Protein 6DVU (pdb70)

B-factor: mean 32.56, std 14.16, range [13.33, 102.21]

Secondary structure (DSSP, 8-state):
-HHHHHHHHHHHHHHHHHHHHHHHHHHHHHHHHHHHHHHHHHHHHHHHT--/-HHHHHHHHHHHHHHHHHHHHHHHHHHHHHHHHHHHHHHHHHHHHHHHHHHH-

Organism: Homo sapiens (NCBI:txid9606)

Sequence (104 aa):
SSALDKLKEFGNTLEDKARELISRRIKQSELSAKMREWFSETFQKVKEKLKIDVSSALDKLKEFGNTLEDKARELISRIKQSELSAKMREWFSETFQKVKEKLKI

Structure (mmCIF, N/CA/C/O backbone):
data_6DVU
#
_entry.id   6DVU
#
_cell.length_a   29.541
_cell.length_b   46.739
_cell.length_c   33.880
_cell.angle_alpha   90.00
_cell.angle_beta   95.16
_cell.angle_gamma   90.00
#
_symmetry.space_group_name_H-M   'P 1 21 1'
#
loop_
_entity.id
_entity.type
_entity.pdbx_description
1 polymer 'Apolipoprotein C-I'
2 water water
#
loop_
_atom_site.group_PDB
_atom_site.id
_atom_site.type_symbol
_atom_site.label_atom_id
_atom_site.label_alt_id
_atom_site.label_comp_id
_atom_site.label_asym_id
_atom_site.label_entity_id
_atom_site.label_seq_id
_atom_site.pdbx_PDB_ins_code
_atom_site.Cartn_x
_atom_site.Cartn_y
_atom_site.Cartn_z
_atom_site.occupancy
_atom_site.B_iso_or_equiv
_atom_site.auth_seq_id
_atom_site.auth_comp_id
_atom_site.auth_asym_id
_atom_site.auth_atom_id
_atom_site.pdbx_PDB_model_num
ATOM 1 N N . SER A 1 31 ? 38.748 2.990 62.868 1.00 64.46 5 SER A N 1
ATOM 2 C CA . SER A 1 31 ? 38.817 3.785 61.608 1.00 55.60 5 SER A CA 1
ATOM 3 C C . SER A 1 31 ? 37.812 3.302 60.558 1.00 55.17 5 SER A C 1
ATOM 4 O O . SER A 1 31 ? 37.955 3.596 59.366 1.00 46.87 5 SER A O 1
ATOM 7 N N . SER A 1 32 ? 36.780 2.594 61.012 1.00 53.80 6 SER A N 1
ATOM 8 C CA . SER A 1 32 ? 35.781 1.992 60.128 1.00 52.09 6 SER A CA 1
ATOM 9 C C . SER A 1 32 ? 34.952 3.012 59.355 1.00 41.38 6 SER A C 1
ATOM 10 O O . SER A 1 32 ? 34.821 2.902 58.136 1.00 44.00 6 SER A O 1
ATOM 13 N N . ALA A 1 33 ? 34.383 3.989 60.060 1.00 31.73 7 ALA A N 1
ATOM 14 C CA . ALA A 1 33 ? 33.582 5.029 59.408 1.00 39.22 7 ALA A CA 1
ATOM 15 C C . ALA A 1 33 ? 34.427 5.874 58.442 1.00 40.47 7 ALA A C 1
ATOM 16 O O . ALA A 1 33 ? 33.907 6.365 57.437 1.00 43.77 7 ALA A O 1
ATOM 18 N N . LEU A 1 34 ? 35.718 6.042 58.749 1.00 37.73 8 LEU A N 1
ATOM 19 C CA . LEU A 1 34 ? 36.618 6.837 57.903 1.00 34.56 8 LEU A CA 1
ATOM 20 C C . LEU A 1 34 ? 36.929 6.166 56.559 1.00 35.05 8 LEU A C 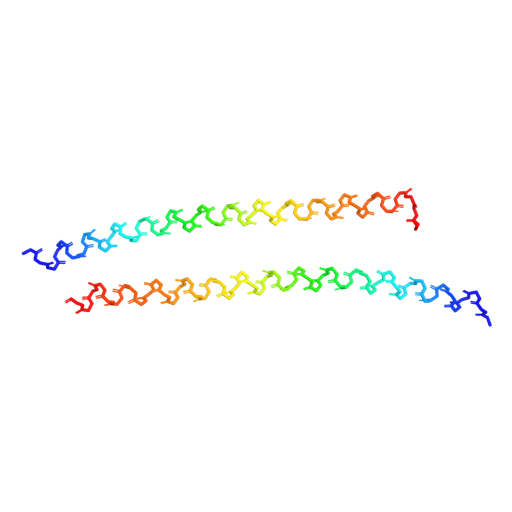1
ATOM 21 O O . LEU A 1 34 ? 36.712 6.757 55.504 1.00 30.85 8 LEU A O 1
ATOM 26 N N . ASP A 1 35 ? 37.399 4.926 56.593 1.00 34.82 9 ASP A N 1
ATOM 27 C CA . ASP A 1 35 ? 37.741 4.210 55.345 1.00 48.34 9 ASP A CA 1
ATOM 28 C C . ASP A 1 35 ? 36.500 3.940 54.497 1.00 40.31 9 ASP A C 1
ATOM 29 O O . ASP A 1 35 ? 36.591 3.795 53.286 1.00 43.03 9 ASP A O 1
ATOM 34 N N . LYS A 1 36 ? 35.341 3.864 55.148 1.00 49.84 10 LYS A N 1
ATOM 35 C CA . LYS A 1 36 ? 34.069 3.737 54.442 1.00 49.83 10 LYS A CA 1
ATOM 36 C C . LYS A 1 36 ? 33.782 5.029 53.665 1.00 47.17 10 LYS A C 1
ATOM 37 O O . LYS A 1 36 ? 33.325 4.993 52.515 1.00 38.37 10 LYS A O 1
ATOM 43 N N . LEU A 1 37 ? 34.059 6.167 54.300 1.00 38.72 11 LEU A N 1
ATOM 44 C CA . LEU A 1 37 ? 33.854 7.452 53.662 1.00 38.31 11 LEU A CA 1
ATOM 45 C C . LEU A 1 37 ? 34.870 7.673 52.534 1.00 35.11 11 LEU A C 1
ATOM 46 O O . LEU A 1 37 ? 34.573 8.375 51.561 1.00 29.72 11 LEU A O 1
ATOM 51 N N . LYS A 1 38 ? 36.066 7.092 52.672 1.00 34.73 12 LYS A N 1
ATOM 52 C CA . LYS A 1 38 ? 37.135 7.287 51.683 1.00 34.34 12 LYS A CA 1
ATOM 53 C C . LYS A 1 38 ? 36.825 6.549 50.391 1.00 35.11 12 LYS A C 1
ATOM 54 O O . LYS A 1 38 ? 37.121 7.034 49.308 1.00 32.13 12 LYS A O 1
ATOM 60 N N . GLU A 1 39 ? 36.236 5.368 50.526 1.00 35.26 13 GLU A N 1
ATOM 61 C CA . GLU A 1 39 ? 35.778 4.583 49.386 1.00 37.95 13 GLU A CA 1
ATOM 62 C C . GLU A 1 39 ? 34.654 5.291 48.657 1.00 30.56 13 GLU A C 1
ATOM 63 O O . GLU A 1 39 ? 34.588 5.289 47.420 1.00 28.84 13 GLU A O 1
ATOM 69 N N . PHE A 1 40 ? 33.768 5.864 49.459 1.00 26.80 14 PHE A N 1
ATOM 70 C CA . PHE A 1 40 ? 32.644 6.669 49.015 1.00 27.42 14 PHE A CA 1
ATOM 71 C C . PHE A 1 40 ? 33.094 7.862 48.174 1.00 26.74 14 PHE A C 1
ATOM 72 O O . PHE A 1 40 ? 32.575 8.076 47.071 1.00 24.85 14 PHE A O 1
ATOM 80 N N . GLY A 1 41 ? 34.068 8.617 48.689 1.00 25.62 15 GLY A N 1
ATOM 81 C CA . GLY A 1 41 ? 34.657 9.748 47.957 1.00 25.42 15 GLY A CA 1
ATOM 82 C C . GLY A 1 41 ? 35.252 9.353 46.612 1.00 30.20 15 GLY A C 1
ATOM 83 O O . GLY A 1 41 ? 35.047 10.039 45.586 1.00 25.14 15 GLY A O 1
ATOM 84 N N . ASN A 1 42 ? 35.962 8.224 46.596 1.00 30.27 16 ASN A N 1
ATOM 85 C CA . ASN A 1 42 ? 36.544 7.684 45.366 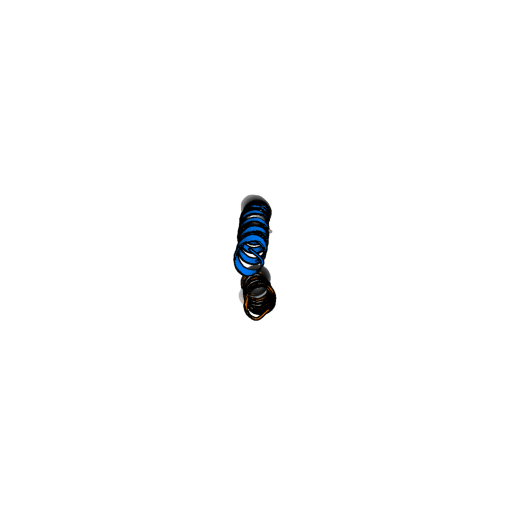1.00 30.97 16 ASN A CA 1
ATOM 86 C C . ASN A 1 42 ? 35.546 7.163 44.317 1.00 30.48 16 ASN A C 1
ATOM 87 O O . ASN A 1 42 ? 35.747 7.361 43.130 1.00 26.77 16 ASN A O 1
ATOM 92 N N . THR A 1 43 ? 34.500 6.472 44.751 1.00 27.31 17 THR A N 1
ATOM 93 C CA . THR A 1 43 ? 33.415 6.096 43.852 1.00 28.47 17 THR A CA 1
ATOM 94 C C . THR A 1 43 ? 32.754 7.356 43.257 1.00 27.74 17 THR A C 1
ATOM 95 O O . THR A 1 43 ? 32.546 7.435 42.048 1.00 25.03 17 THR A O 1
ATOM 99 N N . LEU A 1 44 ? 32.454 8.336 44.105 1.00 20.93 18 LEU A N 1
ATOM 100 C CA . LEU A 1 44 ? 31.908 9.616 43.655 1.00 24.96 18 LEU A CA 1
ATOM 101 C C . LEU A 1 44 ? 32.766 10.307 42.602 1.00 21.67 18 LEU A C 1
ATOM 102 O O . LEU A 1 44 ? 32.268 10.826 41.613 1.00 21.27 18 LEU A O 1
ATOM 107 N N . GLU A 1 45 ? 34.064 10.315 42.832 1.00 25.11 19 GLU A N 1
ATOM 108 C CA . GLU A 1 45 ? 34.986 10.956 41.934 1.00 25.64 19 GLU A CA 1
ATOM 109 C C . GLU A 1 45 ? 34.992 10.240 40.596 1.00 24.86 19 GLU A C 1
ATOM 110 O O . GLU A 1 45 ? 34.981 10.884 39.555 1.00 22.98 19 GLU A O 1
ATOM 116 N N . ASP A 1 46 ? 35.001 8.904 40.620 1.00 24.73 20 ASP A N 1
ATOM 117 C CA . ASP A 1 46 ? 34.970 8.110 39.402 1.00 26.64 20 ASP A CA 1
ATOM 118 C C . ASP A 1 46 ? 33.644 8.296 38.656 1.00 23.91 20 ASP A C 1
ATOM 119 O O . ASP A 1 46 ? 33.619 8.356 37.430 1.00 24.22 20 ASP A O 1
ATOM 124 N N . LYS A 1 47 ? 32.535 8.368 39.390 1.00 22.27 21 LYS A N 1
ATOM 125 C CA . LYS A 1 47 ? 31.246 8.506 38.737 1.00 20.71 21 LYS A CA 1
ATOM 126 C C . LYS A 1 47 ? 31.093 9.891 38.067 1.00 22.29 21 LYS A C 1
ATOM 127 O O . LYS A 1 47 ? 30.485 10.019 36.978 1.00 16.71 21 LYS A O 1
ATOM 133 N N . ALA A 1 48 ? 31.674 10.906 38.704 1.00 19.52 22 ALA A N 1
ATOM 134 C CA . ALA A 1 48 ? 31.688 12.250 38.143 1.00 21.20 22 ALA A CA 1
ATOM 135 C C . ALA A 1 48 ? 32.428 12.294 36.809 1.00 20.18 22 ALA A C 1
ATOM 136 O O . ALA A 1 48 ? 31.954 12.906 35.847 1.00 18.86 22 ALA A O 1
ATOM 138 N N . ARG A 1 49 ? 33.570 11.638 36.739 1.00 18.75 23 ARG A N 1
ATOM 139 C CA . ARG A 1 49 ? 34.350 11.642 35.511 1.00 22.83 23 ARG A CA 1
ATOM 140 C C . ARG A 1 49 ? 33.638 10.847 34.409 1.00 22.53 23 ARG A C 1
ATOM 141 O O . ARG A 1 49 ? 33.571 11.282 33.265 1.00 24.94 23 ARG A O 1
ATOM 149 N N . GLU A 1 50 ? 33.081 9.700 34.770 1.00 21.80 24 GLU A N 1
ATOM 150 C CA . GLU A 1 50 ? 32.269 8.914 33.853 1.00 25.40 24 GLU A CA 1
ATOM 151 C C . GLU A 1 50 ? 31.140 9.752 33.253 1.00 19.55 24 GLU A C 1
ATOM 152 O O . GLU A 1 50 ? 30.942 9.761 32.031 1.00 18.20 24 GLU A O 1
ATOM 158 N N . LEU A 1 51 ? 30.399 10.437 34.119 1.00 19.39 25 LEU A N 1
ATOM 159 C CA . LEU A 1 51 ? 29.346 11.331 33.687 1.00 17.05 25 LEU A CA 1
ATOM 160 C C . LEU A 1 51 ? 29.855 12.371 32.687 1.00 14.81 25 LEU A C 1
ATOM 161 O O . LEU A 1 51 ? 29.231 12.620 31.662 1.00 16.51 25 LEU A O 1
ATOM 166 N N . ILE A 1 52 ? 30.968 13.001 32.995 1.00 15.88 26 ILE A N 1
ATOM 167 C CA . ILE A 1 52 ? 31.485 14.051 32.120 1.00 18.07 26 ILE A CA 1
ATOM 168 C C . ILE A 1 52 ? 31.728 13.474 30.708 1.00 19.66 26 ILE A C 1
ATOM 169 O O . ILE A 1 52 ? 31.356 14.079 29.714 1.00 18.96 26 ILE A O 1
ATOM 174 N N . SER A 1 53 ? 32.317 12.286 30.645 1.00 20.64 27 SER A N 1
ATOM 175 C CA . SER A 1 53 ? 32.649 11.619 29.381 1.00 23.52 27 SER A CA 1
ATOM 176 C C . SER A 1 53 ? 31.400 11.293 28.568 1.00 22.58 27 SER A C 1
ATOM 177 O O . SER A 1 53 ? 31.375 11.506 27.370 1.00 20.13 27 SER A O 1
ATOM 180 N N . ARG A 1 54 ? 30.351 10.829 29.242 1.00 21.02 28 ARG A N 1
ATOM 181 C CA A ARG A 1 54 ? 29.081 10.552 28.585 0.50 20.36 28 ARG A CA 1
ATOM 182 C CA B ARG A 1 54 ? 29.066 10.550 28.605 0.50 21.93 28 ARG A CA 1
ATOM 183 C C . ARG A 1 54 ? 28.357 11.824 28.124 1.00 19.93 28 ARG A C 1
ATOM 184 O O . ARG A 1 54 ? 27.705 11.826 27.077 1.00 17.92 28 ARG A O 1
ATOM 199 N N . ILE A 1 55 ? 28.441 12.896 28.916 1.00 17.66 29 ILE A N 1
ATOM 200 C CA . ILE A 1 55 ? 27.917 14.181 28.493 1.00 17.38 29 ILE A CA 1
ATOM 201 C C . ILE A 1 55 ? 28.580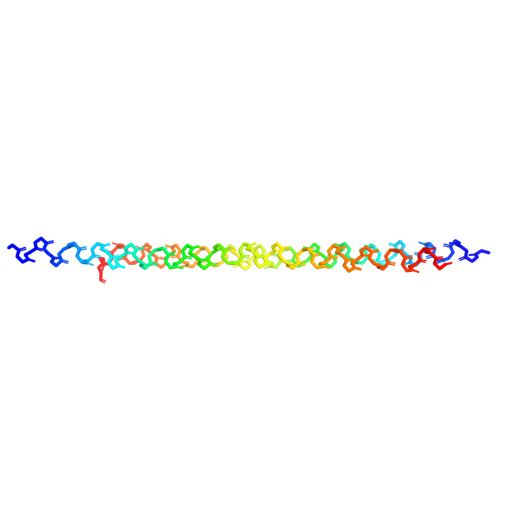 14.643 27.196 1.00 17.25 29 ILE A C 1
ATOM 202 O O . ILE A 1 55 ? 27.900 15.101 26.287 1.00 17.67 29 ILE A O 1
ATOM 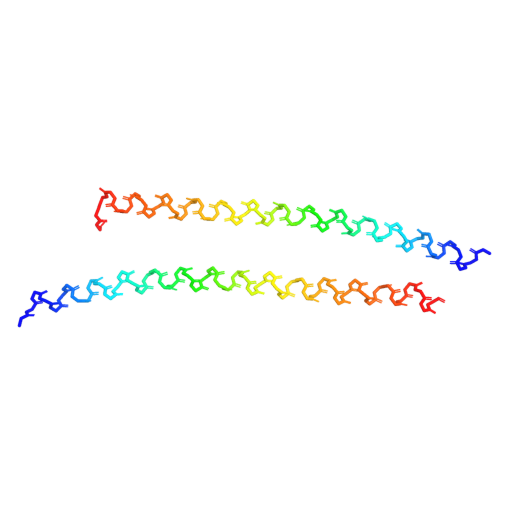207 N N . LYS A 1 56 ? 29.899 14.519 27.112 1.00 19.65 30 LYS A N 1
ATOM 208 C CA . LYS A 1 56 ? 30.627 14.957 25.904 1.00 23.07 30 LYS A CA 1
ATOM 209 C C . LYS A 1 56 ? 30.346 14.074 24.691 1.00 20.76 30 LYS A C 1
ATOM 210 O O . LYS A 1 56 ? 30.331 14.559 23.582 1.00 21.29 30 LYS A O 1
ATOM 216 N N . GLN A 1 57 ? 30.136 12.783 24.906 1.00 21.29 31 GLN A N 1
ATOM 217 C CA . GLN A 1 57 ? 29.825 11.879 23.802 1.00 22.20 31 GLN A CA 1
ATOM 218 C C . GLN A 1 57 ? 28.399 12.151 23.288 1.00 20.45 31 GLN A C 1
ATOM 219 O O . GLN A 1 57 ? 28.145 12.165 22.079 1.00 17.03 31 GLN A O 1
ATOM 225 N N . SER A 1 58 ? 27.486 12.442 24.202 1.00 19.03 32 SER A N 1
ATOM 226 C CA . SER A 1 58 ? 26.136 12.838 23.821 1.00 17.87 32 SER A CA 1
ATOM 227 C C . SER A 1 58 ? 26.101 14.149 23.059 1.00 16.68 32 SER A C 1
ATOM 228 O O . SER A 1 58 ? 25.359 14.264 22.100 1.00 18.87 32 SER A O 1
ATOM 231 N N . GLU A 1 59 ? 26.894 15.120 23.501 1.00 16.77 33 GLU A N 1
ATOM 232 C CA . GLU A 1 59 ? 27.033 16.422 22.850 1.00 20.71 33 GLU A CA 1
ATOM 233 C C . GLU A 1 59 ? 27.571 16.266 21.434 1.00 18.66 33 GLU A C 1
ATOM 234 O O . GLU A 1 59 ? 27.051 16.854 20.514 1.00 18.32 33 GLU A O 1
ATOM 240 N N . LEU A 1 60 ? 28.579 15.423 21.267 1.00 20.43 34 LEU A N 1
ATOM 241 C CA . LEU A 1 60 ? 29.120 15.095 19.950 1.00 19.28 34 LEU A CA 1
ATOM 242 C C . LEU A 1 60 ? 28.063 14.441 19.054 1.00 18.07 34 LEU A C 1
ATOM 243 O O . LEU A 1 60 ? 27.909 14.799 17.888 1.00 15.13 34 LEU A O 1
ATOM 248 N N . SER A 1 61 ? 27.349 13.461 19.596 1.00 17.62 35 SER A N 1
ATOM 249 C CA . SER A 1 61 ? 26.281 12.816 18.865 1.00 15.74 35 SER A CA 1
ATOM 250 C C . SER A 1 61 ? 25.214 13.828 18.414 1.00 15.10 35 SER A C 1
ATOM 251 O O . SER A 1 61 ? 24.818 13.841 17.248 1.00 15.51 35 SER A O 1
ATOM 254 N N . ALA A 1 62 ? 24.759 14.661 19.337 1.00 15.36 36 ALA A N 1
ATOM 255 C CA . ALA A 1 62 ? 23.705 15.626 19.041 1.00 15.75 36 ALA A CA 1
ATOM 256 C C . ALA A 1 62 ? 24.164 16.664 18.004 1.00 18.35 36 ALA A C 1
ATOM 257 O O . ALA A 1 62 ? 23.416 17.022 17.087 1.00 20.03 36 ALA A O 1
ATOM 259 N N . LYS A 1 63 ? 25.387 17.141 18.142 1.00 17.56 37 LYS A N 1
ATOM 260 C CA . LYS A 1 63 ? 25.894 18.134 17.200 1.00 18.97 37 LYS A CA 1
ATOM 261 C C . LYS A 1 63 ? 26.035 17.547 15.780 1.00 17.87 37 LYS A C 1
ATOM 262 O O . LYS A 1 63 ? 25.773 18.235 14.805 1.00 15.89 37 LYS A O 1
ATOM 268 N N . MET A 1 64 ? 26.416 16.267 15.656 1.00 20.71 38 MET A N 1
ATOM 269 C CA . MET A 1 64 ? 26.503 15.618 14.330 1.00 17.87 38 MET A CA 1
ATOM 270 C C . MET A 1 64 ? 25.126 15.361 13.716 1.00 20.60 38 MET A C 1
ATOM 271 O O . MET A 1 64 ? 24.919 15.546 12.508 1.00 19.78 38 MET A O 1
ATOM 276 N N . ARG A 1 65 ? 24.168 14.956 14.544 1.00 19.13 39 ARG A N 1
ATOM 277 C CA . ARG A 1 65 ? 22.768 14.812 14.108 1.00 20.20 39 ARG A CA 1
ATOM 278 C C . ARG A 1 65 ? 22.316 16.130 13.493 1.00 18.64 39 ARG A C 1
ATOM 279 O O . ARG A 1 65 ? 21.911 16.169 12.354 1.00 17.19 39 ARG A O 1
ATOM 287 N N . GLU A 1 66 ? 22.455 17.217 14.245 1.00 16.90 40 GLU A N 1
ATOM 288 C CA . GLU A 1 66 ? 21.993 18.536 13.809 1.00 21.22 40 GLU A CA 1
ATOM 289 C C . GLU A 1 66 ? 22.722 19.009 12.559 1.00 15.87 40 GLU A C 1
ATOM 290 O O . GLU A 1 66 ? 22.107 19.477 11.616 1.00 19.57 40 GLU A O 1
ATOM 296 N N . TRP A 1 67 ? 24.047 18.885 12.538 1.00 16.11 41 TRP A N 1
ATOM 297 C CA . TRP A 1 67 ? 24.785 19.209 11.359 1.00 13.85 41 TRP A CA 1
ATOM 298 C C . TRP A 1 67 ? 24.367 18.390 10.122 1.00 15.99 41 TRP A C 1
ATOM 299 O O . TRP A 1 67 ? 24.125 18.941 9.043 1.00 15.67 41 TRP A O 1
ATOM 310 N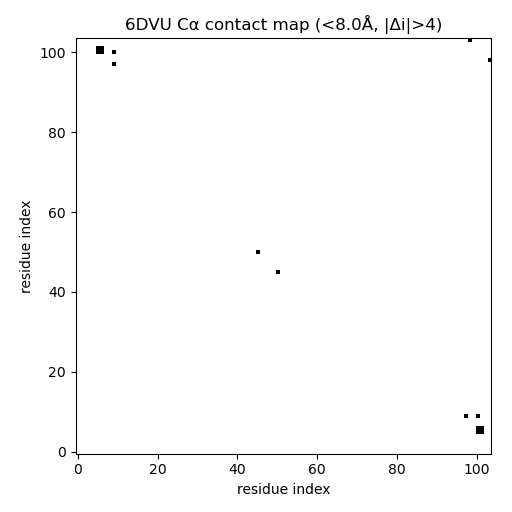 N . PHE A 1 68 ? 24.327 17.061 10.241 1.00 15.53 42 PHE A N 1
ATOM 311 C CA . PHE A 1 68 ? 23.930 16.229 9.093 1.00 16.32 42 PHE A CA 1
ATOM 312 C C . PHE A 1 68 ? 22.554 16.613 8.540 1.00 17.84 42 PHE A C 1
ATOM 313 O O . PHE A 1 68 ? 22.356 16.726 7.341 1.00 15.16 42 PHE A O 1
ATOM 321 N N . SER A 1 69 ? 21.590 16.780 9.444 1.00 19.24 43 SER A N 1
ATOM 322 C CA . SER A 1 69 ? 20.225 17.083 9.077 1.00 19.64 43 SER A CA 1
ATOM 323 C C . SER A 1 69 ? 20.112 18.442 8.366 1.00 19.63 43 SER A C 1
ATOM 324 O O . SER A 1 69 ? 19.422 18.585 7.371 1.00 22.01 43 SER A O 1
ATOM 327 N N . GLU A 1 70 ? 20.792 19.437 8.897 1.00 18.64 44 GLU A N 1
ATOM 328 C CA . GLU A 1 70 ? 20.818 20.758 8.311 1.00 20.18 44 GLU A CA 1
ATOM 329 C C . GLU A 1 70 ? 21.485 20.785 6.940 1.00 19.63 44 GLU A C 1
ATOM 330 O O . GLU A 1 70 ? 21.004 21.446 6.012 1.00 17.85 44 GLU A O 1
ATOM 336 N N . THR A 1 71 ? 22.587 20.060 6.809 1.00 15.58 45 THR A N 1
ATOM 337 C CA . THR A 1 71 ? 23.249 19.946 5.521 1.00 17.90 45 THR A CA 1
ATOM 338 C C . THR A 1 71 ? 22.316 19.275 4.506 1.00 16.30 45 THR A C 1
ATOM 339 O O . THR A 1 71 ? 22.171 19.732 3.387 1.00 18.62 45 THR A O 1
ATOM 343 N N . PHE A 1 72 ? 21.643 18.224 4.929 1.00 19.78 46 PHE A N 1
ATOM 344 C CA . PHE A 1 72 ? 20.731 17.555 4.049 1.00 19.90 46 PHE A CA 1
ATOM 345 C C . PHE A 1 72 ? 19.622 18.472 3.575 1.00 21.20 46 PHE A C 1
ATOM 346 O O . PHE A 1 72 ? 19.288 18.466 2.399 1.00 18.66 46 PHE A O 1
ATOM 354 N N . GLN A 1 73 ? 19.062 19.259 4.500 1.00 24.35 47 GLN A N 1
ATOM 355 C CA . GLN A 1 73 ? 17.961 20.169 4.196 1.00 24.40 47 GLN A CA 1
ATOM 356 C C . GLN A 1 73 ? 18.376 21.276 3.221 1.00 23.11 47 GLN A C 1
ATOM 357 O O . GLN A 1 73 ? 17.597 21.633 2.340 1.00 26.48 47 GLN A O 1
ATOM 363 N N . LYS A 1 74 ? 19.587 21.812 3.384 1.00 22.00 48 LYS A N 1
ATOM 364 C CA . LYS A 1 74 ? 20.177 22.771 2.431 1.00 19.10 48 LYS A CA 1
ATOM 365 C C . LYS A 1 74 ? 20.362 22.200 1.036 1.00 21.64 48 LYS A C 1
ATOM 366 O O . LYS A 1 74 ? 20.197 22.908 0.055 1.00 22.37 48 LYS A O 1
ATOM 372 N N . VAL A 1 75 ? 20.760 20.929 0.944 1.00 22.54 49 VAL A N 1
ATOM 373 C CA . VAL A 1 75 ? 20.919 20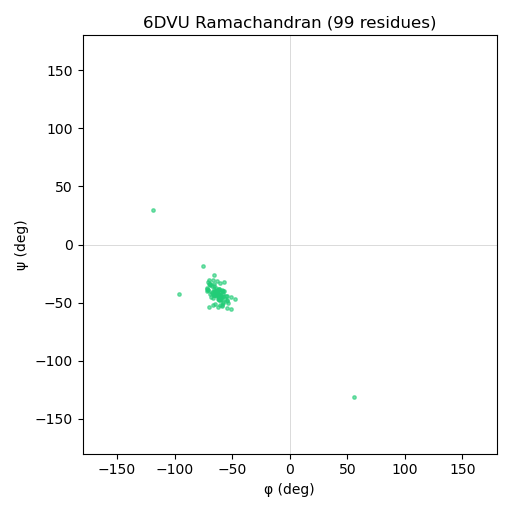.247 -0.324 1.00 22.85 49 VAL A CA 1
ATOM 374 C C . VAL A 1 75 ? 19.541 20.085 -0.963 1.00 26.03 49 VAL A C 1
ATOM 375 O O . VAL A 1 75 ? 19.355 20.369 -2.144 1.00 31.57 49 VAL A O 1
ATOM 379 N N . LYS A 1 76 ? 18.574 19.656 -0.168 1.00 26.96 50 LYS A N 1
ATOM 380 C CA . LYS A 1 76 ? 17.173 19.617 -0.580 1.00 31.80 50 LYS A CA 1
ATOM 381 C C . LYS A 1 76 ? 16.711 20.952 -1.155 1.00 32.39 50 LYS A C 1
ATOM 382 O O . LYS A 1 76 ? 16.222 21.014 -2.288 1.00 33.89 50 LYS A O 1
ATOM 388 N N . GLU A 1 77 ? 16.889 22.010 -0.367 1.00 26.59 51 GLU A N 1
ATOM 389 C CA . GLU A 1 77 ? 16.470 23.361 -0.731 1.00 29.91 51 GLU A CA 1
ATOM 390 C C . GLU A 1 77 ? 17.102 23.837 -2.031 1.00 30.76 51 GLU A C 1
ATOM 391 O O . GLU A 1 77 ? 16.448 24.482 -2.837 1.00 37.12 51 GLU A O 1
ATOM 397 N N . LYS A 1 78 ? 18.373 23.525 -2.242 1.00 31.45 52 LYS A 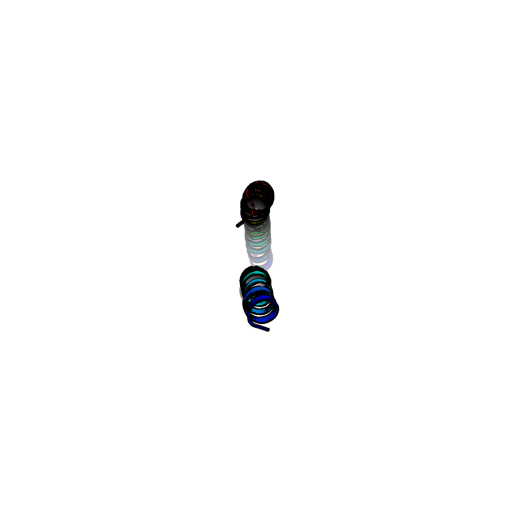N 1
ATOM 398 C CA . LYS A 1 78 ? 19.068 23.975 -3.444 1.00 31.47 52 LYS A CA 1
ATOM 399 C C . LYS A 1 78 ? 18.691 23.201 -4.702 1.00 38.47 52 LYS A C 1
ATOM 400 O O . LYS A 1 78 ? 18.924 23.683 -5.819 1.00 40.42 52 LYS A O 1
ATOM 406 N N . LEU A 1 79 ? 18.115 22.017 -4.523 1.00 31.22 53 LEU A N 1
ATOM 407 C CA . LEU A 1 79 ? 17.709 21.184 -5.649 1.00 35.69 53 LEU A CA 1
ATOM 408 C C . LEU A 1 79 ? 16.202 20.947 -5.645 1.00 42.51 53 LEU A C 1
ATOM 409 O O . LEU A 1 79 ? 15.733 19.898 -6.090 1.00 38.78 53 LEU A O 1
ATOM 414 N N . LYS A 1 80 ? 15.465 21.918 -5.106 1.00 49.35 54 LYS A N 1
ATOM 415 C CA . LYS A 1 80 ? 14.003 21.869 -5.026 1.00 50.44 54 LYS A CA 1
ATOM 416 C C . LYS A 1 80 ? 13.501 20.614 -4.316 1.00 64.40 54 LYS A C 1
ATOM 417 O O . LYS A 1 80 ? 13.972 20.272 -3.232 1.00 85.33 54 LYS A O 1
ATOM 423 N N . ILE A 1 81 ? 12.542 19.934 -4.936 1.00 63.98 55 ILE A N 1
ATOM 424 C CA . ILE A 1 81 ? 11.975 18.718 -4.366 1.00 69.90 55 ILE A CA 1
ATOM 425 C C . ILE A 1 81 ? 12.478 17.478 -5.099 1.00 76.54 55 ILE A C 1
ATOM 426 O O . ILE A 1 81 ? 13.626 17.068 -4.929 1.00 72.95 55 ILE A O 1
ATOM 431 N N . ASP B 1 29 ? -10.807 23.770 -8.709 1.00 48.71 3 ASP B N 1
ATOM 432 C CA . ASP B 1 29 ? -9.423 24.334 -8.748 1.00 41.99 3 ASP B CA 1
ATOM 433 C C . ASP B 1 29 ? -8.395 23.301 -8.301 1.00 42.56 3 ASP B C 1
ATOM 434 O O . ASP B 1 29 ? -7.919 23.323 -7.164 1.00 35.21 3 ASP B O 1
ATOM 439 N N . VAL B 1 30 ? -8.033 22.411 -9.214 1.00 42.73 4 VAL B N 1
ATOM 440 C CA . VAL B 1 30 ? -7.140 21.310 -8.885 1.00 45.23 4 VAL B CA 1
ATOM 441 C C . VAL B 1 30 ? -5.735 21.778 -8.518 1.00 42.73 4 VAL B C 1
ATOM 442 O O . VAL B 1 30 ? -5.053 21.159 -7.702 1.00 30.82 4 VAL B O 1
ATOM 446 N N . SER B 1 31 ? -5.297 22.854 -9.155 1.00 38.22 5 SER B N 1
ATOM 447 C CA . SER B 1 31 ? -3.943 23.317 -8.990 1.00 33.96 5 SER B CA 1
ATOM 448 C C . SER B 1 31 ? -3.723 23.697 -7.539 1.00 29.68 5 SER B C 1
ATOM 449 O O . SER B 1 31 ? -2.808 23.209 -6.920 1.00 28.10 5 SER B O 1
ATOM 452 N N . SER B 1 32 ? -4.567 24.569 -6.995 1.00 32.55 6 SER B N 1
ATOM 453 C CA . SER B 1 32 ? -4.460 24.952 -5.604 1.00 33.51 6 SER B CA 1
ATOM 454 C C . SER B 1 32 ? -4.533 23.719 -4.666 1.00 34.42 6 SER B C 1
ATOM 455 O O . SER B 1 32 ? -3.925 23.720 -3.600 1.00 27.28 6 SER B O 1
ATOM 458 N N . ALA B 1 33 ? -5.292 22.691 -5.050 1.00 31.45 7 ALA B N 1
ATOM 459 C CA . ALA B 1 33 ? -5.455 21.482 -4.206 1.00 33.01 7 ALA B CA 1
ATOM 460 C C . ALA B 1 33 ? -4.154 20.699 -4.070 1.00 26.18 7 ALA B C 1
ATOM 461 O O . ALA B 1 33 ? -3.714 20.397 -2.977 1.00 19.97 7 ALA B O 1
ATOM 463 N N . LEU B 1 34 ? -3.528 20.381 -5.186 1.00 24.15 8 LEU B N 1
ATOM 464 C CA . LEU B 1 34 ? -2.275 19.660 -5.139 1.00 24.37 8 LEU B CA 1
ATOM 465 C C . LEU B 1 34 ? -1.218 20.474 -4.420 1.00 24.13 8 LEU B C 1
ATOM 466 O O . LEU B 1 34 ? -0.424 19.929 -3.669 1.00 24.67 8 LEU B O 1
ATOM 471 N N . ASP B 1 35 ? -1.196 21.789 -4.642 1.00 24.35 9 ASP B N 1
ATOM 472 C CA . ASP B 1 35 ? -0.209 22.634 -3.961 1.00 22.69 9 ASP B CA 1
ATOM 473 C C . ASP B 1 35 ? -0.429 22.611 -2.452 1.00 19.26 9 ASP B C 1
ATOM 474 O O . ASP B 1 35 ? 0.508 22.579 -1.689 1.00 17.54 9 ASP B O 1
ATOM 479 N N . LYS B 1 36 ? -1.675 22.651 -2.014 1.00 18.10 10 LYS B N 1
ATOM 480 C CA . LYS B 1 36 ? -1.949 22.600 -0.588 1.00 19.07 10 LYS B CA 1
ATOM 481 C C . LYS B 1 36 ? -1.487 21.256 0.004 1.00 15.57 10 LYS B C 1
ATOM 482 O O . LYS B 1 36 ? -0.973 21.205 1.108 1.00 14.40 10 LYS B O 1
ATOM 488 N N . LEU B 1 37 ? -1.658 20.182 -0.749 1.00 14.00 11 LEU B N 1
ATOM 489 C CA . LEU B 1 37 ? -1.220 18.868 -0.273 1.00 16.89 11 LEU B CA 1
ATOM 490 C C . LEU B 1 37 ? 0.299 18.805 -0.237 1.00 18.04 11 LEU B C 1
ATOM 491 O O . LEU B 1 37 ? 0.866 18.145 0.627 1.00 19.42 11 LEU B O 1
ATOM 496 N N . LYS B 1 38 ? 0.961 19.478 -1.182 1.00 18.76 12 LYS B N 1
ATOM 497 C CA . LYS B 1 38 ? 2.432 19.552 -1.179 1.00 19.70 12 LYS B CA 1
ATOM 498 C C . LYS B 1 38 ? 2.928 20.238 0.074 1.00 19.52 12 LYS B C 1
ATOM 499 O O . LYS B 1 38 ? 3.903 19.816 0.714 1.00 20.08 12 LYS B O 1
ATOM 505 N N . GLU B 1 39 ? 2.266 21.331 0.413 1.00 18.40 13 GLU B N 1
ATOM 506 C CA . GLU B 1 39 ? 2.621 22.079 1.585 1.00 17.92 13 GLU B CA 1
ATOM 507 C C . GLU B 1 39 ? 2.381 21.268 2.843 1.00 16.17 13 GLU B C 1
ATOM 508 O O . GLU B 1 39 ? 3.148 21.312 3.783 1.00 14.15 13 GLU B O 1
ATOM 514 N N . PHE B 1 40 ? 1.268 20.559 2.891 1.00 17.71 14 PHE B N 1
ATOM 515 C CA . PHE B 1 40 ? 0.998 19.687 4.012 1.00 18.51 14 PHE B CA 1
ATOM 516 C C . PHE B 1 40 ? 2.104 18.622 4.174 1.00 19.22 14 PHE B C 1
ATOM 517 O O . PHE B 1 40 ? 2.681 18.420 5.268 1.00 16.88 14 PHE B O 1
ATOM 525 N N . GLY B 1 41 ? 2.381 17.918 3.089 1.00 17.85 15 GLY B N 1
ATOM 526 C CA . GLY B 1 41 ? 3.407 16.856 3.119 1.00 16.73 15 GLY B CA 1
ATOM 527 C C . GLY B 1 41 ? 4.765 17.336 3.604 1.00 17.15 15 GLY B C 1
ATOM 528 O O . GLY B 1 41 ? 5.386 16.684 4.434 1.00 13.33 15 GLY B O 1
ATOM 529 N N . ASN B 1 42 ? 5.208 18.494 3.109 1.00 17.97 16 ASN B N 1
ATOM 530 C CA . ASN B 1 42 ? 6.472 19.098 3.563 1.00 21.77 16 ASN B CA 1
ATOM 531 C C . ASN B 1 42 ? 6.509 19.454 5.043 1.00 19.68 16 ASN B C 1
ATOM 532 O O . ASN B 1 42 ? 7.473 19.174 5.731 1.00 19.48 16 ASN B O 1
ATOM 537 N N . THR B 1 43 ? 5.465 20.102 5.531 1.00 20.53 17 THR B N 1
ATOM 538 C CA . THR B 1 43 ? 5.350 20.414 6.951 1.00 18.64 17 THR B CA 1
ATOM 539 C C . THR B 1 43 ? 5.283 19.134 7.822 1.00 18.78 17 THR B C 1
ATOM 540 O O . THR B 1 43 ? 5.898 19.074 8.874 1.00 18.18 17 THR B O 1
ATOM 544 N N . LEU B 1 44 ? 4.515 18.134 7.390 1.00 17.06 18 LEU B N 1
ATOM 545 C CA . LEU B 1 44 ? 4.425 16.858 8.125 1.00 17.17 18 LEU B CA 1
ATOM 546 C C . LEU B 1 44 ? 5.817 16.211 8.240 1.00 15.15 18 LEU B C 1
ATOM 547 O O . LEU B 1 44 ? 6.213 15.680 9.264 1.00 15.30 18 LEU B O 1
ATOM 552 N N . GLU B 1 45 ? 6.583 16.305 7.173 1.00 17.28 19 GLU B N 1
ATOM 553 C CA . GLU B 1 45 ? 7.949 15.818 7.223 1.00 19.56 19 GLU B CA 1
ATOM 554 C C . GLU B 1 45 ? 8.755 16.587 8.269 1.00 20.05 19 GLU B C 1
ATOM 555 O O . GLU B 1 45 ? 9.468 15.975 9.075 1.00 19.87 19 GLU B O 1
ATOM 561 N N . ASP B 1 46 ? 8.634 17.915 8.299 1.00 18.71 20 ASP B N 1
ATOM 562 C CA . ASP B 1 46 ? 9.375 18.704 9.277 1.00 20.00 20 ASP B CA 1
ATOM 563 C C . ASP B 1 46 ? 8.960 18.448 10.734 1.00 19.73 20 ASP B C 1
ATOM 564 O O . ASP B 1 46 ? 9.784 18.462 11.656 1.00 23.98 20 ASP B O 1
ATOM 569 N N . LYS B 1 47 ? 7.678 18.272 10.944 1.00 17.51 21 LYS B N 1
ATOM 570 C CA . LYS B 1 47 ? 7.156 18.053 12.267 1.00 20.04 21 LYS B CA 1
ATOM 571 C C . LYS B 1 47 ? 7.528 16.671 12.797 1.00 16.14 21 LYS B C 1
ATOM 572 O O . LYS B 1 47 ? 7.707 16.495 14.014 1.00 19.33 21 LYS B O 1
ATOM 578 N N . ALA B 1 48 ? 7.630 15.708 11.894 1.00 14.29 22 ALA B N 1
ATOM 579 C CA . ALA B 1 48 ? 8.073 14.376 12.267 1.00 16.43 22 ALA B CA 1
ATOM 580 C C . ALA B 1 48 ? 9.519 14.450 12.784 1.00 17.94 22 ALA B C 1
ATOM 581 O O . ALA B 1 48 ? 9.863 13.828 13.811 1.00 16.57 22 ALA B O 1
ATOM 583 N N . ARG B 1 49 ? 10.349 15.231 12.097 1.00 19.60 23 ARG B N 1
ATOM 584 C CA . ARG B 1 49 ? 11.746 15.412 12.539 1.00 20.19 23 ARG B CA 1
ATOM 585 C C . ARG B 1 49 ? 11.843 16.120 13.894 1.00 22.68 23 ARG B C 1
ATOM 586 O O . ARG B 1 49 ? 12.640 15.720 14.751 1.00 23.70 23 ARG B O 1
ATOM 594 N N . GLU B 1 50 ? 11.049 17.177 14.090 1.00 21.98 24 GLU B N 1
ATOM 595 C CA . GLU B 1 50 ? 11.008 17.879 15.370 1.00 24.67 24 GLU B CA 1
ATOM 596 C C . GLU B 1 50 ? 10.546 16.936 16.475 1.00 26.02 24 GLU B C 1
ATOM 597 O O . GLU B 1 50 ? 11.044 16.989 17.596 1.00 21.47 24 GLU B O 1
ATOM 603 N N . LEU B 1 51 ? 9.590 16.071 16.153 1.00 22.79 25 LEU B N 1
ATOM 604 C CA . LEU B 1 51 ? 9.090 15.129 17.135 1.00 21.68 25 LEU B CA 1
ATOM 605 C C . LEU B 1 51 ? 10.236 14.239 17.629 1.00 23.75 25 LEU B C 1
ATOM 606 O O . LEU B 1 51 ? 10.371 13.974 18.821 1.00 20.63 25 LEU B O 1
ATOM 611 N N . ILE B 1 52 ? 11.043 13.757 16.692 1.00 21.51 26 ILE B N 1
ATOM 612 C CA . ILE B 1 52 ? 12.159 12.891 17.021 1.00 21.88 26 ILE B CA 1
ATOM 613 C C . ILE B 1 52 ? 13.173 13.620 17.906 1.00 20.82 26 ILE B C 1
ATOM 614 O O . ILE B 1 52 ? 13.688 13.061 18.874 1.00 20.29 26 ILE B O 1
ATOM 619 N N . SER B 1 53 ? 13.450 14.878 17.606 1.00 24.16 27 SER B N 1
ATOM 620 C CA . SER B 1 53 ? 14.333 15.639 18.477 1.00 26.76 27 SER B CA 1
ATOM 621 C C . SER B 1 53 ? 13.721 15.783 19.868 1.00 28.06 27 SER B C 1
ATOM 622 O O . SER B 1 53 ? 14.428 15.568 20.847 1.00 28.67 27 SER B O 1
ATOM 625 N N . ARG B 1 54 ? 12.417 16.081 19.981 1.00 26.58 28 ARG B N 1
ATOM 626 C CA . ARG B 1 54 ? 11.778 16.152 21.309 1.00 27.37 28 ARG B CA 1
ATOM 627 C C . ARG B 1 54 ? 11.869 14.842 22.107 1.00 28.69 28 ARG B C 1
ATOM 628 O O . ARG B 1 54 ? 12.080 14.857 23.332 1.00 23.06 28 ARG B O 1
ATOM 636 N N . ILE B 1 55 ? 11.698 13.714 21.424 1.00 23.06 29 ILE B N 1
ATOM 637 C CA . ILE B 1 55 ? 11.867 12.415 22.043 1.00 25.12 29 ILE B CA 1
ATOM 638 C C . ILE B 1 55 ? 13.287 12.198 22.586 1.00 26.54 29 ILE B C 1
ATOM 639 O O . ILE B 1 55 ? 13.452 11.630 23.666 1.00 26.53 29 ILE B O 1
ATOM 644 N N . LYS B 1 56 ? 14.300 12.627 21.841 1.00 26.55 30 LYS B N 1
ATOM 645 C CA . LYS B 1 56 ? 15.695 12.522 22.302 1.00 31.45 30 LYS B CA 1
ATOM 646 C C . LYS B 1 56 ? 15.943 13.437 23.517 1.00 31.49 30 LYS B C 1
ATOM 647 O O . LYS B 1 56 ? 16.765 13.142 24.385 1.00 28.77 30 LYS B O 1
ATOM 653 N N . GLN B 1 57 ? 15.227 14.550 23.575 1.00 26.03 31 GLN B N 1
ATOM 654 C CA . GLN B 1 57 ? 15.269 15.401 24.751 1.00 28.81 31 GLN B CA 1
ATOM 655 C C . GLN B 1 57 ? 14.669 14.715 25.989 1.00 32.17 31 GLN B C 1
ATOM 656 O O . GLN B 1 57 ? 15.224 14.790 27.088 1.00 30.49 31 GLN B O 1
ATOM 662 N N . SER B 1 58 ? 13.563 14.006 25.819 1.00 26.21 32 SER B N 1
ATOM 663 C CA . SER B 1 58 ? 12.954 13.321 26.949 1.00 30.07 32 SER B CA 1
ATOM 664 C C . SER B 1 58 ? 13.809 12.117 27.354 1.00 26.07 32 SER B C 1
ATOM 665 O O . SER B 1 58 ? 14.025 11.848 28.540 1.00 21.97 32 SER B O 1
ATOM 668 N N . GLU B 1 59 ? 14.330 11.415 26.365 1.00 21.25 33 GLU B N 1
ATOM 669 C CA . GLU B 1 59 ? 15.319 10.383 26.616 1.00 23.13 33 GLU B CA 1
ATOM 670 C C . GLU B 1 59 ? 16.457 10.838 27.549 1.00 23.39 33 GLU B C 1
ATOM 671 O O . GLU B 1 59 ? 16.826 10.124 28.472 1.00 20.85 33 GLU B O 1
ATOM 677 N N . LEU B 1 60 ? 17.018 12.010 27.287 1.00 24.16 34 LEU B N 1
ATOM 678 C CA . LEU B 1 60 ? 18.081 12.555 28.112 1.00 23.39 34 LEU B CA 1
ATOM 679 C C . LEU B 1 60 ? 17.579 12.748 29.550 1.00 24.14 34 LEU B C 1
ATOM 680 O O . LEU B 1 60 ? 18.258 12.397 30.508 1.00 20.34 34 LEU B O 1
ATOM 685 N N . SER B 1 61 ? 16.386 13.306 29.686 1.00 22.61 35 SER B N 1
ATOM 686 C CA . SER B 1 61 ? 15.785 13.528 30.990 1.00 21.94 35 SER B CA 1
ATOM 687 C C . SER B 1 61 ? 15.601 12.219 31.746 1.00 21.29 35 SER B C 1
ATOM 688 O O . SER B 1 61 ? 15.949 12.115 32.930 1.00 20.25 35 SER B O 1
ATOM 691 N N . ALA B 1 62 ? 15.058 11.216 31.071 1.00 19.16 36 ALA B N 1
ATOM 692 C CA . ALA B 1 62 ? 14.778 9.941 31.722 1.00 21.91 36 ALA B CA 1
ATOM 693 C C . ALA B 1 62 ? 16.065 9.238 32.185 1.00 22.81 36 ALA B C 1
ATOM 694 O O . ALA B 1 62 ? 16.137 8.683 33.291 1.00 21.22 36 ALA B O 1
ATOM 696 N N . LYS B 1 63 ? 17.086 9.276 31.339 1.00 21.96 37 LYS B N 1
ATOM 697 C CA . LYS B 1 63 ? 18.363 8.725 31.681 1.00 22.50 37 LYS B CA 1
ATOM 698 C C . LYS B 1 63 ? 19.006 9.424 32.861 1.00 21.37 37 LYS B C 1
ATOM 699 O O . LYS B 1 63 ? 19.590 8.763 33.711 1.00 20.46 37 LYS B O 1
ATOM 705 N N . MET B 1 64 ? 18.902 10.752 32.930 1.00 21.11 38 MET B N 1
ATOM 706 C CA . MET B 1 64 ? 19.472 11.480 34.042 1.00 19.79 38 MET B CA 1
ATOM 707 C C . MET B 1 64 ? 18.693 11.250 35.319 1.00 20.23 38 MET B C 1
ATOM 708 O O . MET B 1 64 ? 19.286 11.149 36.381 1.00 19.85 38 MET B O 1
ATOM 713 N N . ARG B 1 65 ? 17.364 11.191 35.233 1.00 22.44 39 ARG B N 1
ATOM 714 C CA . ARG B 1 65 ? 16.551 10.839 36.396 1.00 26.71 39 ARG B CA 1
ATOM 715 C C . ARG B 1 65 ? 16.942 9.487 36.973 1.00 25.35 39 ARG B C 1
ATOM 716 O O . ARG B 1 65 ? 16.977 9.314 38.184 1.00 26.29 39 ARG B O 1
ATOM 724 N N . GLU B 1 66 ? 17.232 8.526 36.115 1.00 25.65 40 GLU B N 1
ATOM 725 C CA . GLU B 1 66 ? 17.759 7.242 36.565 1.00 26.66 40 GLU B CA 1
ATOM 726 C C . GLU B 1 66 ? 19.163 7.356 37.200 1.00 26.82 40 GLU B C 1
ATOM 727 O O . GLU B 1 66 ? 19.442 6.739 38.254 1.00 21.67 40 GLU B O 1
ATOM 733 N N . TRP B 1 67 ? 20.046 8.132 36.566 1.00 22.72 41 TRP B N 1
ATOM 734 C CA . TRP B 1 67 ? 21.420 8.254 37.051 1.00 18.96 41 TRP B CA 1
ATOM 735 C C . TRP B 1 67 ? 21.427 8.940 38.414 1.00 18.72 41 TRP B C 1
ATOM 736 O O . TRP B 1 67 ? 22.105 8.487 39.325 1.00 19.86 41 TRP B O 1
ATOM 747 N N . PHE B 1 68 ? 20.634 9.996 38.571 1.00 19.78 42 PHE B N 1
ATOM 748 C CA . PHE B 1 68 ? 20.503 10.651 39.861 1.00 21.40 42 PHE B CA 1
ATOM 749 C C . PHE B 1 68 ? 19.956 9.719 40.953 1.00 26.02 42 PHE B C 1
ATOM 750 O O . PHE B 1 68 ? 20.518 9.637 42.047 1.00 23.21 42 PHE B O 1
ATOM 758 N N . SER B 1 69 ? 18.881 8.996 40.659 1.00 25.22 43 SER B N 1
ATOM 759 C CA . SER B 1 69 ? 18.229 8.180 41.677 1.00 26.70 43 SER B CA 1
ATOM 760 C C . SER B 1 69 ? 19.114 7.011 42.089 1.00 27.98 43 SER B C 1
ATOM 761 O O . SER B 1 69 ? 19.326 6.770 43.289 1.00 28.65 43 SER B O 1
ATOM 764 N N . GLU B 1 70 ? 19.695 6.337 41.111 1.00 24.64 44 GLU B N 1
ATOM 765 C CA . GLU B 1 70 ? 20.594 5.228 41.384 1.00 26.84 44 GLU B CA 1
ATOM 766 C C . GLU B 1 70 ? 21.807 5.676 42.182 1.00 26.57 44 GLU B C 1
ATOM 767 O O . GLU B 1 70 ? 22.163 5.040 43.171 1.00 28.50 44 GLU B O 1
ATOM 773 N N . THR B 1 71 ? 22.446 6.766 41.754 1.00 23.10 45 THR B N 1
ATOM 774 C CA . THR B 1 71 ? 23.614 7.269 42.452 1.00 22.73 45 THR B CA 1
ATOM 775 C C . THR B 1 71 ? 23.247 7.633 43.906 1.00 23.10 45 THR B C 1
ATOM 776 O O . THR B 1 71 ? 23.986 7.303 44.837 1.00 23.62 45 THR B O 1
ATOM 780 N N . PHE B 1 72 ? 22.110 8.290 44.118 1.00 20.62 46 PHE B N 1
ATOM 781 C CA . PHE B 1 72 ? 21.752 8.638 45.465 1.00 24.28 46 PHE B CA 1
ATOM 782 C C . PHE B 1 72 ? 21.530 7.392 46.328 1.00 24.87 46 PHE B C 1
ATOM 783 O O . PHE B 1 72 ? 21.934 7.348 47.498 1.00 24.05 46 PHE B O 1
ATOM 791 N N . GLN B 1 73 ? 20.913 6.372 45.743 1.00 28.40 47 GLN B N 1
ATOM 792 C CA . GLN B 1 73 ? 20.724 5.083 46.423 1.00 30.48 47 GLN B CA 1
ATOM 793 C C . GLN B 1 73 ? 22.029 4.550 47.002 1.00 31.99 47 GLN B C 1
ATOM 794 O O . GLN B 1 73 ? 22.058 4.072 48.135 1.00 27.83 47 GLN B O 1
ATOM 800 N N . LY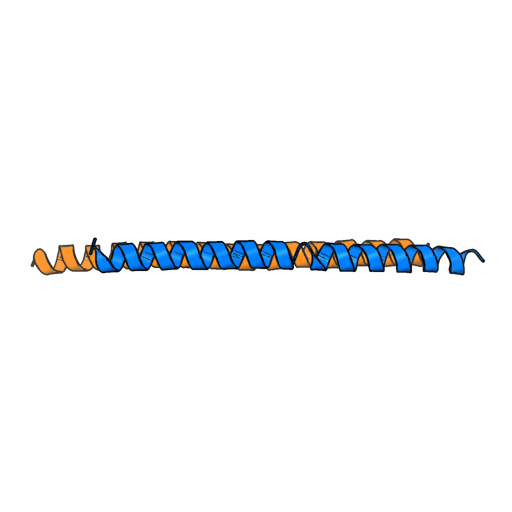S B 1 74 ? 23.091 4.623 46.202 1.00 31.37 48 LYS B N 1
ATOM 801 C CA . LYS B 1 74 ? 24.411 4.173 46.601 1.00 33.79 48 LYS B CA 1
ATOM 802 C C . LYS B 1 74 ? 24.980 5.036 47.693 1.00 31.01 48 LYS B C 1
ATOM 803 O O . LYS B 1 74 ? 25.712 4.551 48.552 1.00 30.04 48 LYS B O 1
ATOM 809 N N . VAL B 1 75 ? 24.688 6.330 47.641 1.00 28.73 49 VAL B N 1
ATOM 810 C CA . VAL B 1 75 ? 25.159 7.225 48.681 1.00 30.16 49 VAL B CA 1
ATOM 811 C C . VAL B 1 75 ? 24.562 6.747 49.994 1.00 24.70 49 VAL B C 1
ATOM 812 O O . VAL B 1 75 ? 25.278 6.508 50.947 1.00 25.70 49 VAL B O 1
ATOM 816 N N . LYS B 1 76 ? 23.255 6.564 50.021 1.00 24.94 50 LYS B N 1
ATOM 817 C CA . LYS B 1 76 ? 22.576 6.014 51.213 1.00 34.53 50 LYS B CA 1
ATOM 818 C C . LYS B 1 76 ? 23.137 4.672 51.696 1.00 30.69 50 LYS B C 1
ATOM 819 O O . LYS B 1 76 ? 23.403 4.491 52.884 1.00 34.43 50 LYS B O 1
ATOM 825 N N . GLU B 1 77 ? 23.298 3.733 50.772 1.00 30.45 51 GLU B N 1
ATOM 826 C CA . GLU B 1 77 ? 23.804 2.402 51.103 1.00 34.77 51 GLU B CA 1
ATOM 827 C C . GLU B 1 77 ? 25.216 2.455 51.667 1.00 40.29 51 GLU B C 1
ATOM 828 O O . GLU B 1 77 ? 25.549 1.759 52.622 1.00 36.37 51 GLU B O 1
ATOM 834 N N . LYS B 1 78 ? 26.034 3.315 51.086 1.00 35.33 52 LYS B N 1
ATOM 835 C CA . LYS B 1 78 ? 27.411 3.410 51.469 1.00 33.13 52 LYS B CA 1
ATOM 836 C C . LYS B 1 78 ? 27.570 4.019 52.853 1.00 32.51 52 LYS B C 1
ATOM 837 O O . LYS B 1 78 ? 28.490 3.646 53.572 1.00 30.05 52 LYS B O 1
ATOM 843 N N . LEU B 1 79 ? 26.679 4.951 53.207 1.00 28.14 53 LEU B N 1
ATOM 844 C CA . LEU B 1 79 ? 26.754 5.721 54.447 1.00 31.78 53 LEU B CA 1
ATOM 845 C C . LEU B 1 79 ? 25.913 5.152 55.581 1.00 40.83 53 LEU B C 1
ATOM 846 O O . LEU B 1 79 ? 26.343 5.157 56.732 1.00 31.46 53 LEU B O 1
ATOM 851 N N . LYS B 1 80 ? 24.685 4.728 55.273 1.00 56.92 54 LYS B N 1
ATOM 852 C CA . LYS B 1 80 ? 23.794 4.204 56.308 1.00 59.57 54 LYS B CA 1
ATOM 853 C C . LYS B 1 80 ? 24.483 3.000 56.913 1.00 63.50 54 LYS B C 1
ATOM 854 O O . LYS B 1 80 ? 24.346 2.731 58.104 1.00 71.99 54 LYS B O 1
ATOM 860 N N . ILE B 1 81 ? 25.230 2.292 56.069 1.00 53.84 55 ILE B N 1
ATOM 861 C CA . ILE B 1 81 ? 26.113 1.226 56.500 1.00 53.81 55 ILE B CA 1
ATOM 862 C C . ILE B 1 81 ? 27.190 1.811 57.407 1.00 62.51 55 ILE B C 1
ATOM 863 O O . ILE B 1 81 ? 27.102 1.710 58.632 1.00 65.28 55 ILE B O 1
#

GO terms:
  GO:0010897 negative regulation of triglyceride catabolic process (P, IDA)
  GO:0006629 lipid metabolic process (P, TAS)
  GO:0005576 extracellular region (C, TAS)
  GO:0005783 endoplasmic reticulum (C, IDA)
  GO:0005515 protein binding (F, IPI)
  GO:0055102 lipase inhibitor activity (F, IDA)
  GO:0004859 phospholipase inhibitor activity (F, IDA)
  GO:0005504 fatty acid binding (F, IDA)
  GO:0034369 plasma lipoprotein particle remodeling (P, IDA)
  GO:0034382 chylomicron remnant clearance (P, IDA)
  GO:0034447 very-low-density lipoprotein particle clearance (P, IDA)
  GO:0045717 negative regulation of fatty acid biosynthetic process (P, IDA)
  GO:0045833 negative regulation of lipid metabolic process (P, IDA)
  GO:0010900 negative regulation of phosphatidylcholine catabolic process (P, IDA)
  GO:0010916 negative regulation of very-low-density lipoprotein particle clearance (P, IDA)
  GO:0034361 very-low-density lipoprotein particle (C, IDA)
  GO:0034364 high-density lipoprotein particle (C, IDA)
  GO:0032374 regulation of cholesterol transport (P, IDA)
  GO:0032375 negative regulation of cholesterol transport (P, IDA)
  GO:0050995 negative regulation of lipid catabolic process (P, IDA)

Solvent-accessible surface area: 9296 Å² total; per-residue (Å²): 113,98,56,114,65,46,82,142,95,34,34,107,65,73,86,75,58,46,131,85,35,81,54,140,88,119,116,58,92,102,58,40,116,81,96,110,161,124,44,92,60,112,33,90,70,78,126,156,128,156,172,142,112,76,65,52,106,69,127,115,120,98,115,34,75,63,101,67,49,105,46,79,83,105,90,28,137,89,86,95,65,75,108,73,64,129,48,189,106,69,120,64,92,14,122,76,96,30,82,83,68,70,176,157

InterPro domains:
  IPR006781 Apolipoprotein C-I [PF04691] (27-83)
  IPR006781 Apolipoprotein C-I [PTHR16565] (1-83)
  IPR043081 Apolipoprotein C-I domain superfamily [G3DSA:4.10.260.30] (27-83)

Foldseek 3Di:
DVVVVVVVVVVVVVVVVVVVVVVVVVVVVVVVVVVVVVVVVVVVVCVVVPD/DVVVVVVVVVVVVVVVVVVVVVVVVVVVVVVVVVVVVVVVVVVVVVVCVVPVD

Radius of gyration: 24.08 Å; Cα contacts (8 Å, |Δi|>4): 8; chains: 2; bounding box: 48×24×71 Å